Protein AF-A0A1G6BE06-F1 (afdb_monomer)

pLDDT: mean 77.62, std 17.9, range [25.38, 97.31]

Solvent-accessible surface area (backbone atoms only — not comparable to full-atom values): 8937 Å² total; per-residue (Å²): 131,77,73,65,48,80,47,80,45,80,59,65,102,85,45,83,45,80,43,80,50,71,64,66,85,52,56,43,76,56,69,100,53,99,65,86,56,68,44,57,32,60,67,48,33,44,29,62,79,68,76,47,58,79,91,45,34,75,74,60,34,56,52,55,54,49,50,50,37,66,73,56,34,76,46,39,73,61,41,51,52,50,52,51,52,50,53,53,47,29,62,76,52,30,29,54,83,84,38,33,73,60,40,38,37,25,32,81,44,66,89,63,86,42,24,32,66,44,84,88,53,92,84,53,54,47,30,80,81,37,70,85,44,56,61,48,31,58,45,50,56,61,72,28,49,58,86,83,67,133

Radius of gyration: 18.01 Å; Cα contacts (8 Å, |Δi|>4): 209; chains: 1; bounding box: 46×44×39 Å

Mean predicted aligned error: 9.85 Å

Sequence (150 aa):
MPLCGITEISSDAESVEIVHITKRADRVNAGKSTDSTKMLLAMEDFCQLSGRLTSDKYKSSYEQCGKVISRYSKNVGLDMAELYYRLLFCFVTGNSDMHLKNFSLIEDKPGSRKFGLSPAYDLLPVNVILPDDYKKALTELIEKRCEILC

Secondary structure (DSSP, 8-state):
---EEEEEEEETTTEEEEEEEE--TTEEE--S-SS--EEEPPEEEHHHHTT--GGGTTS--HHHHHHHHHHHBTTHHHHHHHHHHHHHHHHHHT-----GGG-EEEESSTT---EEEPPP-----HHHH-GGGHHHHHHHHHHT------

Foldseek 3Di:
DWDKDWDWDDDDDPDIDIDTDTDDQQWDFDPDDPDGDIFGKDKDFQCVLVVHDPVCQLVAAVVSVLVSLVVQAPCSVVQNVVSVVVLVVCLVLVVLPDTRRQWMWIDPGRPPSHTHTTPGDPRDSVCVVPVVCNVNSVVSPVVSDDPPDD

Structure (mmCIF, N/CA/C/O backbone):
data_AF-A0A1G6BE06-F1
#
_entry.id   AF-A0A1G6BE06-F1
#
loop_
_atom_site.group_PDB
_atom_site.id
_atom_site.type_symbol
_atom_site.label_atom_id
_atom_site.label_alt_id
_atom_site.label_comp_id
_atom_site.label_asym_id
_atom_site.label_entity_id
_atom_site.label_seq_id
_atom_site.pdbx_PDB_ins_code
_atom_site.Cartn_x
_atom_site.Cartn_y
_atom_site.Cartn_z
_atom_site.occupancy
_atom_site.B_iso_or_equiv
_atom_site.auth_seq_id
_atom_site.auth_comp_id
_atom_site.auth_asym_id
_atom_site.auth_atom_id
_atom_site.pdbx_PDB_model_num
ATOM 1 N N . MET A 1 1 ? -3.300 14.851 -4.441 1.00 34.38 1 MET A N 1
ATOM 2 C CA . MET A 1 1 ? -1.896 14.386 -4.478 1.00 34.38 1 MET A CA 1
ATOM 3 C C . MET A 1 1 ? -1.131 15.028 -3.329 1.00 34.38 1 MET A C 1
ATOM 5 O O . MET A 1 1 ? -1.323 16.224 -3.124 1.00 34.38 1 MET A O 1
ATOM 9 N N . PRO A 1 2 ? -0.332 14.287 -2.540 1.00 41.53 2 PRO A N 1
ATOM 10 C CA . PRO A 1 2 ? 0.599 14.908 -1.601 1.00 41.53 2 PRO A CA 1
ATOM 11 C C . PRO A 1 2 ? 1.614 15.745 -2.392 1.00 41.53 2 PRO A C 1
ATOM 13 O O . PRO A 1 2 ? 2.023 15.329 -3.472 1.00 41.53 2 PRO A O 1
ATOM 16 N N . LEU A 1 3 ? 2.012 16.912 -1.872 1.00 40.53 3 LEU A N 1
ATOM 17 C CA . LEU A 1 3 ? 3.152 17.645 -2.426 1.00 40.53 3 LEU A CA 1
ATOM 18 C C . LEU A 1 3 ? 4.403 16.774 -2.272 1.00 40.53 3 LEU A C 1
ATOM 20 O O . LEU A 1 3 ? 4.774 16.399 -1.157 1.00 40.53 3 LEU A O 1
ATOM 24 N N . CYS A 1 4 ? 5.008 16.448 -3.401 1.00 51.47 4 CYS A N 1
ATOM 25 C CA . CYS A 1 4 ? 6.271 15.750 -3.525 1.00 51.47 4 CYS A CA 1
ATOM 26 C C . CYS A 1 4 ? 7.200 16.703 -4.286 1.00 51.47 4 CYS A C 1
ATOM 28 O O . CYS A 1 4 ? 6.772 17.276 -5.290 1.00 51.47 4 CYS A O 1
ATOM 30 N N . GLY A 1 5 ? 8.399 16.960 -3.761 1.00 56.28 5 GLY A N 1
ATOM 31 C CA . GLY A 1 5 ? 9.292 17.997 -4.279 1.00 56.28 5 GLY A CA 1
ATOM 32 C C . GLY A 1 5 ? 10.743 17.536 -4.317 1.00 56.28 5 GLY A C 1
ATOM 33 O O . GLY A 1 5 ? 11.187 16.779 -3.452 1.00 56.28 5 GLY A O 1
ATOM 34 N N . ILE A 1 6 ? 11.461 17.995 -5.338 1.00 65.69 6 ILE A N 1
ATOM 35 C CA . ILE A 1 6 ? 12.919 17.912 -5.409 1.00 65.69 6 ILE A CA 1
ATOM 36 C C . ILE A 1 6 ? 13.451 19.222 -4.831 1.00 65.69 6 ILE A C 1
ATOM 38 O O . ILE A 1 6 ? 13.011 20.294 -5.248 1.00 65.69 6 ILE A O 1
ATOM 42 N N . THR A 1 7 ? 14.358 19.125 -3.865 1.00 65.88 7 THR A N 1
ATOM 43 C CA . THR A 1 7 ? 15.013 20.284 -3.254 1.00 65.88 7 THR A CA 1
ATOM 44 C C . THR A 1 7 ? 16.517 20.132 -3.421 1.00 65.88 7 THR A C 1
ATOM 46 O O . THR A 1 7 ? 17.064 19.057 -3.182 1.00 65.88 7 THR A O 1
ATOM 49 N N . GLU A 1 8 ? 17.181 21.209 -3.821 1.00 66.50 8 GLU A N 1
ATOM 50 C CA . GLU A 1 8 ? 18.639 21.291 -3.846 1.00 66.50 8 GLU A CA 1
ATOM 51 C C . GLU A 1 8 ? 19.134 21.704 -2.461 1.00 66.50 8 GLU A C 1
ATOM 53 O O . GLU A 1 8 ? 18.683 22.709 -1.903 1.00 66.50 8 GLU A O 1
ATOM 58 N N . ILE A 1 9 ? 20.040 20.916 -1.890 1.00 66.56 9 ILE A N 1
ATOM 59 C CA . ILE A 1 9 ? 20.754 21.281 -0.672 1.00 66.56 9 ILE A CA 1
ATOM 60 C C . ILE A 1 9 ? 22.172 21.649 -1.098 1.00 66.56 9 ILE A C 1
ATOM 62 O O . ILE A 1 9 ? 22.920 20.820 -1.612 1.00 66.56 9 ILE A O 1
ATOM 66 N N . SER A 1 10 ? 22.539 22.915 -0.907 1.00 59.69 10 SER A N 1
ATOM 67 C CA . SER A 1 10 ? 23.921 23.356 -1.070 1.00 59.69 10 SER A CA 1
ATOM 68 C C . SER A 1 10 ? 24.706 22.989 0.190 1.00 59.69 10 SER A C 1
ATOM 70 O O . SER A 1 10 ? 24.530 23.631 1.230 1.00 59.69 10 SER A O 1
ATOM 72 N N . SER A 1 11 ? 25.553 21.967 0.109 1.00 58.84 11 SER A N 1
ATOM 73 C CA . SER A 1 11 ? 26.559 21.667 1.128 1.00 58.84 11 SER A CA 1
ATOM 74 C C . SER A 1 11 ? 27.925 22.094 0.602 1.00 58.84 11 SER A C 1
ATOM 76 O O . SER A 1 11 ? 28.493 21.421 -0.256 1.00 58.84 11 SER A O 1
ATOM 78 N N . ASP A 1 12 ? 28.409 23.226 1.120 1.00 59.88 12 ASP A N 1
ATOM 79 C CA . ASP A 1 12 ? 29.675 23.882 0.776 1.00 59.88 12 ASP A CA 1
ATOM 80 C C . ASP A 1 12 ? 29.882 24.173 -0.729 1.00 59.88 12 ASP A C 1
ATOM 82 O O . ASP A 1 12 ? 29.183 23.679 -1.609 1.00 59.88 12 ASP A O 1
ATOM 86 N N . ALA A 1 13 ? 30.799 25.089 -1.046 1.00 63.12 13 ALA A N 1
ATOM 87 C CA . ALA A 1 13 ? 30.876 25.773 -2.345 1.00 63.12 13 ALA A CA 1
ATOM 88 C C . ALA A 1 13 ? 31.224 24.890 -3.573 1.00 63.12 13 ALA A C 1
ATOM 90 O O . ALA A 1 13 ? 31.395 25.429 -4.664 1.00 63.12 13 ALA A O 1
ATOM 91 N N . GLU A 1 14 ? 31.312 23.563 -3.428 1.00 64.19 14 GLU A N 1
ATOM 92 C CA . GLU A 1 14 ? 31.774 22.641 -4.479 1.00 64.19 14 GLU A CA 1
ATOM 93 C C . GLU A 1 14 ? 30.861 21.432 -4.763 1.00 64.19 14 GLU A C 1
ATOM 95 O O . GLU A 1 14 ? 31.089 20.744 -5.758 1.00 64.19 14 GLU A O 1
ATOM 100 N N . SER A 1 15 ? 29.791 21.181 -3.992 1.00 64.75 15 SER A N 1
ATOM 101 C CA . SER A 1 15 ? 28.869 20.062 -4.271 1.00 64.75 15 SER A CA 1
ATOM 102 C C . SER A 1 15 ? 27.396 20.430 -4.087 1.00 64.75 15 SER A C 1
ATOM 104 O O . SER A 1 15 ? 26.974 20.855 -3.014 1.00 64.75 15 SER A O 1
ATOM 106 N N . VAL A 1 16 ? 26.601 20.237 -5.144 1.00 75.62 16 VAL A N 1
ATOM 107 C CA . VAL A 1 16 ? 25.135 20.323 -5.090 1.00 75.62 16 VAL A CA 1
ATOM 108 C C . VAL A 1 16 ? 24.588 18.920 -4.858 1.00 75.62 16 VAL A C 1
ATOM 110 O O . VAL A 1 16 ? 24.746 18.047 -5.713 1.00 75.62 16 VAL A O 1
ATOM 113 N N . GLU A 1 17 ? 23.925 18.704 -3.722 1.00 81.06 17 GLU A N 1
ATOM 114 C CA . GLU A 1 17 ? 23.202 17.463 -3.451 1.00 81.06 17 GLU A CA 1
ATOM 115 C C . GLU A 1 17 ? 21.715 17.639 -3.768 1.00 81.06 17 GLU A C 1
ATOM 117 O O . GLU A 1 17 ? 21.032 18.529 -3.251 1.00 81.06 17 GLU A O 1
ATOM 122 N N . ILE A 1 18 ? 21.197 16.770 -4.636 1.00 81.31 18 ILE A N 1
ATOM 123 C CA . ILE A 1 18 ? 19.778 16.741 -4.988 1.00 81.31 18 ILE A CA 1
ATOM 124 C C . ILE A 1 18 ? 19.086 15.730 -4.084 1.00 81.31 18 ILE A C 1
ATOM 126 O O . ILE A 1 18 ? 19.412 14.542 -4.106 1.00 81.31 18 ILE A O 1
ATOM 130 N N . VAL A 1 19 ? 18.085 16.186 -3.333 1.00 83.44 19 VAL A N 1
ATOM 131 C CA . VAL A 1 19 ? 17.282 15.314 -2.474 1.00 83.44 19 VAL A CA 1
ATOM 132 C C . VAL A 1 19 ? 15.819 15.313 -2.880 1.00 83.44 19 VAL A C 1
ATOM 134 O O . VAL A 1 19 ? 15.252 16.304 -3.346 1.00 83.44 19 VAL A O 1
ATOM 137 N N . HIS A 1 20 ? 15.185 14.169 -2.653 1.00 82.75 20 HIS A N 1
ATOM 138 C CA . HIS A 1 20 ? 13.767 13.978 -2.887 1.00 82.75 20 HIS A CA 1
ATOM 139 C C . HIS A 1 20 ? 13.018 13.898 -1.555 1.00 82.75 20 HIS A C 1
ATOM 141 O O . HIS A 1 20 ? 13.268 13.004 -0.746 1.00 82.75 20 HIS A O 1
ATOM 147 N N . ILE A 1 21 ? 12.085 14.824 -1.321 1.00 86.12 21 ILE A N 1
ATOM 148 C CA . ILE A 1 21 ? 11.331 14.903 -0.066 1.00 86.12 21 ILE A CA 1
ATOM 149 C C . ILE A 1 21 ? 9.856 14.613 -0.340 1.00 86.12 21 ILE A C 1
ATOM 151 O O . ILE A 1 21 ? 9.183 15.310 -1.103 1.00 86.12 21 ILE A O 1
ATOM 155 N N . THR A 1 22 ? 9.330 13.596 0.346 1.00 84.50 22 THR A N 1
ATOM 156 C CA . THR A 1 22 ? 7.920 13.201 0.255 1.00 84.50 22 THR A CA 1
ATOM 157 C C . THR A 1 22 ? 7.172 13.495 1.550 1.00 84.50 22 THR A C 1
ATOM 159 O O . THR A 1 22 ? 7.592 13.120 2.649 1.00 84.50 22 THR A O 1
ATOM 162 N N . LYS A 1 23 ? 6.003 14.135 1.427 1.00 87.94 23 LYS A N 1
ATOM 163 C CA . LYS A 1 23 ? 5.091 14.345 2.554 1.00 87.94 23 LYS A CA 1
ATOM 164 C C . LYS A 1 23 ? 4.537 13.009 3.067 1.00 87.94 23 LYS A C 1
ATOM 166 O O . LYS A 1 23 ? 3.888 12.270 2.334 1.00 87.94 23 LYS A O 1
ATOM 171 N N . ARG A 1 24 ? 4.715 12.753 4.364 1.00 89.75 24 ARG A N 1
ATOM 172 C CA . ARG A 1 24 ? 4.165 11.587 5.077 1.00 89.75 24 ARG A CA 1
ATOM 173 C C . ARG A 1 24 ? 2.630 11.592 5.093 1.00 89.75 24 ARG A C 1
ATOM 175 O O . ARG A 1 24 ? 2.030 12.574 5.529 1.00 89.75 24 ARG A O 1
ATOM 182 N N . ALA A 1 25 ? 2.012 10.490 4.659 1.00 90.31 25 ALA A N 1
ATOM 183 C CA . ALA A 1 25 ? 0.553 10.329 4.612 1.00 90.31 25 ALA A CA 1
ATOM 184 C C . ALA A 1 25 ? -0.081 10.069 5.994 1.00 90.31 25 ALA A C 1
ATOM 186 O O . ALA A 1 25 ? -1.209 10.474 6.247 1.00 90.31 25 ALA A O 1
ATOM 187 N N . ASP A 1 26 ? 0.668 9.461 6.912 1.00 91.81 26 ASP A N 1
ATOM 188 C CA . ASP A 1 26 ? 0.260 9.074 8.269 1.00 91.81 26 ASP A CA 1
ATOM 189 C C . ASP A 1 26 ? 0.398 10.201 9.309 1.00 91.81 26 ASP A C 1
ATOM 191 O O . ASP A 1 26 ? 0.484 9.973 10.520 1.00 91.81 26 ASP A O 1
ATOM 195 N N . ARG A 1 27 ? 0.475 11.446 8.833 1.00 90.62 27 ARG A N 1
ATOM 196 C CA . ARG A 1 27 ? 0.681 12.647 9.640 1.00 90.62 27 ARG A CA 1
ATOM 197 C C . ARG A 1 27 ? -0.294 13.730 9.190 1.00 90.62 27 ARG A C 1
ATOM 199 O O . ARG A 1 27 ? -0.081 14.358 8.152 1.00 90.62 27 ARG A O 1
ATOM 206 N N . VAL A 1 28 ? -1.334 13.976 9.984 1.00 85.44 28 VAL A N 1
ATOM 207 C CA . VAL A 1 28 ? -2.355 14.988 9.679 1.00 85.44 28 VAL A CA 1
ATOM 208 C C . VAL A 1 28 ? -2.311 16.123 10.697 1.00 85.44 28 VAL A C 1
ATOM 210 O O . VAL A 1 28 ? -2.067 15.915 11.884 1.00 85.44 28 VAL A O 1
ATOM 213 N N . ASN A 1 29 ? -2.495 17.354 10.224 1.00 79.25 29 ASN A N 1
ATOM 214 C CA . ASN A 1 29 ? -2.553 18.510 11.109 1.00 79.25 29 ASN A CA 1
ATOM 215 C C . ASN A 1 29 ? -3.931 18.524 11.777 1.00 79.25 29 ASN A C 1
ATOM 217 O O . ASN A 1 29 ? -4.943 18.522 11.072 1.00 79.25 29 ASN A O 1
ATOM 221 N N . ALA A 1 30 ? -3.979 18.576 13.111 1.00 63.41 30 ALA A N 1
ATOM 222 C CA . ALA A 1 30 ? -5.164 19.111 13.769 1.00 63.41 30 ALA A CA 1
ATOM 223 C C . ALA A 1 30 ? -5.358 20.547 13.245 1.00 63.41 30 ALA A C 1
ATOM 225 O O . ALA A 1 30 ? -4.372 21.240 12.994 1.00 63.41 30 ALA A O 1
ATOM 226 N N . GLY A 1 31 ? -6.593 20.970 12.965 1.00 59.12 31 GLY A N 1
ATOM 227 C CA . GLY A 1 31 ? -6.884 22.292 12.385 1.00 59.12 31 GLY A CA 1
ATOM 228 C C . GLY A 1 31 ? -6.314 23.474 13.190 1.00 59.12 31 GLY A C 1
ATOM 229 O O . GLY A 1 31 ? -5.706 23.261 14.227 1.00 59.12 31 GLY A O 1
ATOM 230 N N . LYS A 1 32 ? -6.544 24.707 12.694 1.00 49.00 32 LYS A N 1
ATOM 231 C CA . LYS A 1 32 ? -6.013 26.047 13.083 1.00 49.00 32 LYS A CA 1
ATOM 232 C C . LYS A 1 32 ? -6.014 26.433 14.588 1.00 49.00 32 LYS A C 1
ATOM 234 O O . LYS A 1 32 ? -6.412 27.537 14.946 1.00 49.00 32 LYS A O 1
ATOM 239 N N . SER A 1 33 ? -5.581 25.553 15.470 1.00 46.22 33 SER A N 1
ATOM 240 C CA . SER A 1 33 ? -5.242 25.824 16.854 1.00 46.22 33 SER A CA 1
ATOM 241 C C . SER A 1 33 ? -3.753 26.135 16.899 1.00 46.22 33 SER A C 1
ATOM 243 O O . SER A 1 33 ? -2.945 25.467 16.259 1.00 46.22 33 SER A O 1
ATOM 245 N N . THR A 1 34 ? -3.395 27.156 17.663 1.00 51.00 34 THR A N 1
ATOM 246 C CA . THR A 1 34 ? -2.023 27.558 17.996 1.00 51.00 34 THR A CA 1
ATOM 247 C C . THR A 1 34 ? -1.231 26.474 18.737 1.00 51.00 34 THR A C 1
ATOM 249 O O . THR A 1 34 ? -0.049 26.660 19.006 1.00 51.00 34 THR A O 1
ATOM 252 N N . ASP A 1 35 ? -1.865 25.340 19.038 1.00 52.00 35 ASP A N 1
ATOM 253 C CA . ASP A 1 35 ? -1.253 24.151 19.602 1.00 52.00 35 ASP A CA 1
ATOM 254 C C . ASP A 1 35 ? -1.059 23.097 18.498 1.00 52.00 35 ASP A C 1
ATOM 256 O O . ASP A 1 35 ? -2.014 22.509 17.983 1.00 52.00 35 ASP A O 1
ATOM 260 N N . SER A 1 36 ? 0.192 22.905 18.080 1.00 57.00 36 SER A N 1
ATOM 261 C CA . SER A 1 36 ? 0.598 22.081 16.930 1.00 57.00 36 SER A CA 1
ATOM 262 C C . SER A 1 36 ? 0.498 20.577 17.219 1.00 57.00 36 SER A C 1
ATOM 264 O O . SER A 1 36 ? 1.450 19.825 17.009 1.00 57.00 36 SER A O 1
ATOM 266 N N . THR A 1 37 ? -0.649 20.104 17.708 1.00 61.16 37 THR A N 1
ATOM 267 C CA . THR A 1 37 ? -0.855 18.676 17.954 1.00 61.16 37 THR A CA 1
ATOM 268 C C . THR A 1 37 ? -1.025 17.959 16.616 1.00 61.16 37 THR A C 1
ATOM 270 O O . THR A 1 37 ? -2.064 18.025 15.955 1.00 61.16 37 THR A O 1
ATOM 273 N N . LYS A 1 38 ? 0.035 17.276 16.182 1.00 73.00 38 LYS A N 1
ATOM 274 C CA . LYS A 1 38 ? 0.028 16.449 14.975 1.00 73.00 38 LYS A CA 1
ATOM 275 C C . LYS A 1 38 ? -0.733 15.160 15.267 1.00 73.00 38 LYS A C 1
ATOM 277 O O . LYS A 1 3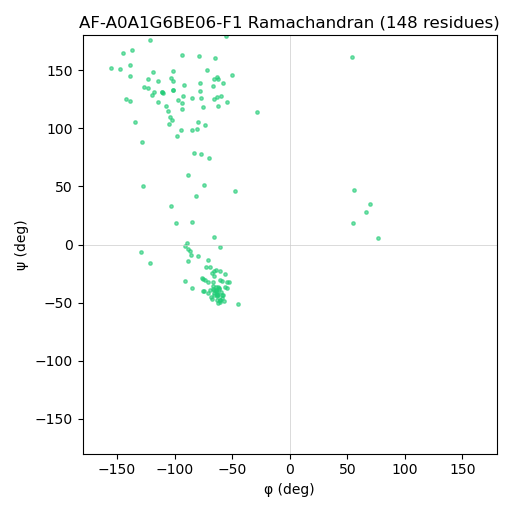8 ? -0.331 14.377 16.122 1.00 73.00 38 LYS A O 1
ATOM 282 N N . MET A 1 39 ? -1.822 14.928 14.549 1.00 83.44 39 MET A N 1
ATOM 283 C CA . MET A 1 39 ? -2.572 13.683 14.645 1.00 83.44 39 MET A CA 1
ATOM 284 C C . MET A 1 39 ? -1.848 12.591 13.850 1.00 83.44 39 MET A C 1
ATOM 286 O O . MET A 1 39 ? -1.426 12.797 12.705 1.00 83.44 39 MET A O 1
ATOM 290 N N . LEU A 1 40 ? -1.692 11.428 14.477 1.00 91.50 40 LEU A N 1
ATOM 291 C CA . LEU A 1 40 ? -1.051 10.254 13.893 1.00 91.50 40 LEU A CA 1
ATOM 292 C C . LEU A 1 40 ? -2.132 9.277 13.430 1.00 91.50 40 LEU A C 1
ATOM 294 O O . LEU A 1 40 ? -3.070 8.997 14.175 1.00 91.50 40 LEU A O 1
ATOM 298 N N . LEU A 1 41 ? -1.993 8.771 12.209 1.00 94.38 41 LEU A N 1
ATOM 299 C CA . LEU A 1 41 ? -2.820 7.679 11.698 1.00 94.38 41 LEU A CA 1
ATOM 300 C C . LEU A 1 41 ? -2.002 6.394 11.786 1.00 94.38 41 LEU A C 1
ATOM 302 O O . LEU A 1 41 ? -0.840 6.396 11.376 1.00 94.38 41 LEU A O 1
ATOM 306 N N . ALA A 1 42 ? -2.579 5.308 12.306 1.00 95.75 42 ALA A N 1
ATOM 307 C CA . ALA A 1 42 ? -1.893 4.023 12.234 1.00 95.75 42 ALA A CA 1
ATOM 308 C C . ALA A 1 42 ? -1.805 3.579 10.767 1.00 95.75 42 ALA A C 1
ATOM 310 O O . ALA A 1 42 ? -2.769 3.708 10.008 1.00 95.75 42 ALA A O 1
ATOM 311 N N . MET A 1 43 ? -0.638 3.086 10.367 1.00 96.25 43 MET A N 1
ATOM 312 C CA . MET A 1 43 ? -0.352 2.637 9.011 1.00 96.25 43 MET A CA 1
ATOM 313 C C . MET A 1 43 ? 0.531 1.399 9.100 1.00 96.25 43 MET A C 1
ATOM 315 O O . MET A 1 43 ? 1.578 1.449 9.736 1.00 96.25 43 MET A O 1
ATOM 319 N N . GLU A 1 44 ? 0.105 0.311 8.469 1.00 95.69 44 GLU A N 1
ATOM 320 C CA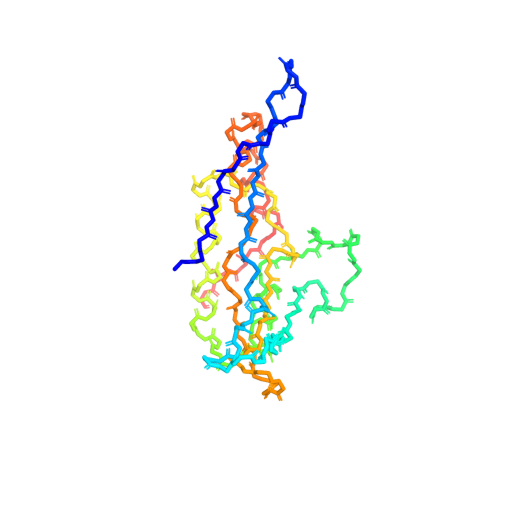 . GLU A 1 44 ? 0.799 -0.979 8.501 1.00 95.69 44 GLU A CA 1
ATOM 321 C C . GLU A 1 44 ? 1.046 -1.453 7.071 1.00 95.69 44 GLU A C 1
ATOM 323 O O . GLU A 1 44 ? 0.157 -1.360 6.218 1.00 95.69 44 GLU A O 1
ATOM 328 N N . ASP A 1 45 ? 2.252 -1.944 6.789 1.00 94.94 45 ASP A N 1
ATOM 329 C CA . ASP A 1 45 ? 2.589 -2.515 5.486 1.00 94.94 45 ASP A CA 1
ATOM 330 C C . ASP A 1 45 ? 2.064 -3.950 5.313 1.00 94.94 45 ASP A C 1
ATOM 332 O O . ASP A 1 45 ? 1.695 -4.638 6.271 1.00 94.94 45 ASP A O 1
ATOM 336 N N . PHE A 1 46 ? 1.988 -4.427 4.069 1.00 94.38 46 PHE A N 1
ATOM 337 C CA . PHE A 1 46 ? 1.414 -5.747 3.800 1.00 94.38 46 PHE A CA 1
ATOM 338 C C . PHE A 1 46 ? 2.303 -6.881 4.318 1.00 94.38 46 PHE A C 1
ATOM 340 O O . PHE A 1 46 ? 1.804 -7.985 4.534 1.00 94.38 46 PHE A O 1
ATOM 347 N N . CYS A 1 47 ? 3.592 -6.634 4.565 1.00 91.81 47 CYS A N 1
ATOM 348 C CA . CYS A 1 47 ? 4.479 -7.612 5.188 1.00 91.81 47 CYS A CA 1
ATOM 349 C C . CYS A 1 47 ? 4.058 -7.851 6.643 1.00 91.81 47 CYS A C 1
ATOM 351 O O . CYS A 1 47 ? 3.868 -9.001 7.046 1.00 91.81 47 CYS A O 1
ATOM 353 N N . GLN A 1 48 ? 3.811 -6.771 7.389 1.00 92.69 48 GLN A N 1
ATOM 354 C CA . GLN A 1 48 ? 3.302 -6.816 8.761 1.00 92.69 48 GLN A CA 1
ATOM 355 C C . GLN A 1 48 ? 1.906 -7.448 8.817 1.00 92.69 48 GLN A C 1
ATOM 357 O O . GLN A 1 48 ? 1.677 -8.377 9.592 1.00 92.69 48 GLN A O 1
ATOM 362 N N . LEU A 1 49 ? 0.988 -7.015 7.945 1.00 92.69 49 LEU A N 1
ATOM 363 C CA . LEU A 1 49 ? -0.390 -7.531 7.903 1.00 92.69 49 LEU A CA 1
ATOM 364 C C . LEU A 1 49 ? -0.478 -9.011 7.495 1.00 92.69 49 LEU A C 1
ATOM 366 O O . LEU A 1 49 ? -1.450 -9.691 7.836 1.00 92.69 49 LEU A O 1
ATOM 370 N N . SER A 1 50 ? 0.539 -9.515 6.793 1.00 88.69 50 SER A N 1
ATOM 371 C CA . SER A 1 50 ? 0.674 -10.927 6.416 1.00 88.69 50 SER A CA 1
ATOM 372 C C . SER A 1 50 ? 1.444 -11.765 7.443 1.00 88.69 50 SER A C 1
ATOM 374 O O . SER A 1 50 ? 1.621 -12.962 7.221 1.00 88.69 50 SER A O 1
ATOM 376 N N . GLY A 1 51 ? 1.933 -11.168 8.538 1.00 86.88 51 GLY A N 1
ATOM 377 C CA . GLY A 1 51 ? 2.725 -11.863 9.557 1.00 86.88 51 GLY A CA 1
ATOM 378 C C . GLY A 1 51 ? 4.094 -12.343 9.063 1.00 86.88 51 GLY A C 1
ATOM 379 O O . GLY A 1 51 ? 4.602 -13.349 9.553 1.00 86.88 51 GLY A O 1
ATOM 380 N N . ARG A 1 52 ? 4.677 -11.667 8.067 1.00 82.88 52 ARG A N 1
ATOM 381 C CA . ARG A 1 52 ? 5.962 -12.037 7.455 1.00 82.88 52 ARG A CA 1
ATOM 382 C C . ARG A 1 52 ? 7.100 -11.167 7.981 1.00 82.88 52 ARG A C 1
ATOM 384 O O . ARG A 1 52 ? 6.911 -9.990 8.285 1.00 82.88 52 ARG A O 1
ATOM 391 N N . LEU A 1 53 ? 8.301 -11.741 8.030 1.00 81.25 53 LEU A N 1
ATOM 392 C CA . LEU A 1 53 ? 9.524 -10.998 8.333 1.00 81.25 53 LEU A CA 1
ATOM 393 C C . LEU A 1 53 ? 9.912 -10.093 7.159 1.00 81.25 53 LEU A C 1
ATOM 395 O O . LEU A 1 53 ? 9.702 -10.442 6.001 1.00 81.25 53 LEU A O 1
ATOM 399 N N . THR A 1 54 ? 10.566 -8.964 7.446 1.00 75.50 54 THR A N 1
ATOM 400 C CA . THR A 1 54 ? 11.064 -8.016 6.428 1.00 75.50 54 THR A CA 1
ATOM 401 C C . THR A 1 54 ? 11.962 -8.682 5.376 1.00 75.50 54 THR A C 1
ATOM 403 O O . THR A 1 54 ? 11.945 -8.281 4.214 1.00 75.50 54 THR A O 1
ATOM 406 N N . SER A 1 55 ? 12.716 -9.721 5.755 1.00 77.19 55 SER A N 1
ATOM 407 C CA . SER A 1 55 ? 13.544 -10.523 4.839 1.00 77.19 55 SER A CA 1
ATOM 408 C C . SER A 1 55 ? 12.736 -11.220 3.741 1.00 77.19 55 SER A C 1
ATOM 410 O O . SER A 1 55 ? 13.273 -11.537 2.684 1.00 77.19 55 SER A O 1
ATOM 412 N N . ASP A 1 56 ? 11.440 -11.428 3.967 1.00 79.06 56 ASP A N 1
ATOM 413 C CA . ASP A 1 56 ? 10.524 -12.086 3.042 1.00 79.06 56 ASP A CA 1
ATOM 414 C C . ASP A 1 56 ? 9.690 -11.082 2.233 1.00 79.06 56 ASP A C 1
ATOM 416 O O . ASP A 1 56 ? 8.683 -11.466 1.638 1.00 79.06 56 ASP A O 1
ATOM 420 N N . LYS A 1 57 ? 10.106 -9.805 2.157 1.00 75.44 57 LYS A N 1
ATOM 421 C CA . LYS A 1 57 ? 9.366 -8.749 1.439 1.00 75.44 57 LYS A CA 1
ATOM 422 C C . LYS A 1 57 ? 9.030 -9.106 -0.017 1.00 75.44 57 LYS A C 1
ATOM 424 O O . LYS A 1 57 ? 7.967 -8.717 -0.496 1.00 75.44 57 LYS A O 1
ATOM 429 N N . TYR A 1 58 ? 9.892 -9.878 -0.690 1.00 74.00 58 TYR A N 1
ATOM 430 C CA . TYR A 1 58 ? 9.686 -10.362 -2.065 1.00 74.00 58 TYR A CA 1
ATOM 431 C C . TYR A 1 58 ? 8.927 -11.695 -2.154 1.00 74.00 58 TYR A C 1
ATOM 433 O O . TYR A 1 58 ? 8.468 -12.066 -3.229 1.00 74.00 58 TYR A O 1
ATOM 441 N N . LYS A 1 59 ? 8.774 -12.433 -1.048 1.00 76.25 59 LYS A N 1
ATOM 442 C CA . LYS A 1 59 ? 8.199 -13.787 -1.047 1.00 76.25 59 LYS A CA 1
ATOM 443 C C . LYS A 1 59 ? 6.680 -13.754 -0.895 1.00 76.25 59 LYS A C 1
ATOM 445 O O . LYS A 1 59 ? 6.128 -14.291 0.067 1.00 76.25 59 LYS A O 1
ATOM 450 N N . SER A 1 60 ? 6.000 -13.108 -1.834 1.00 75.75 60 SER A N 1
ATOM 451 C CA . SER A 1 60 ? 4.539 -13.047 -1.867 1.00 75.75 60 SER A CA 1
ATOM 452 C C . SER A 1 60 ? 4.015 -12.798 -3.274 1.00 75.75 60 SE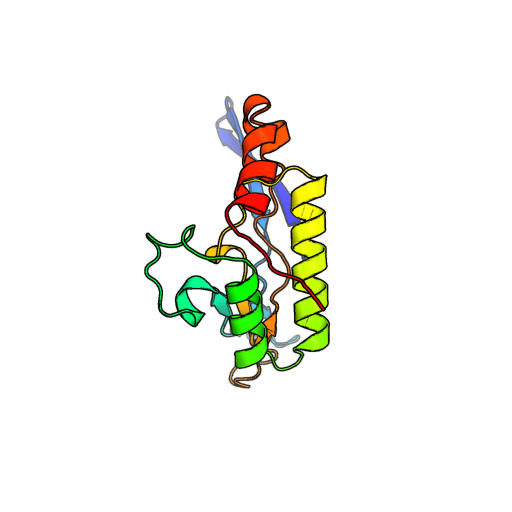R A C 1
ATOM 454 O O . SER A 1 60 ? 4.683 -12.158 -4.079 1.00 75.75 60 SER A O 1
ATOM 456 N N . SER A 1 61 ? 2.799 -13.269 -3.547 1.00 84.75 61 SER A N 1
ATOM 457 C CA . SER A 1 61 ? 2.069 -12.958 -4.776 1.00 84.75 61 SER A CA 1
ATOM 458 C C . SER A 1 61 ? 1.138 -11.761 -4.585 1.00 84.75 61 SER A C 1
ATOM 460 O O . SER A 1 61 ? 0.778 -11.403 -3.457 1.00 84.75 61 SER A O 1
ATOM 462 N N . TYR A 1 62 ? 0.695 -11.168 -5.692 1.00 87.38 62 TYR A N 1
ATOM 463 C CA . TYR A 1 62 ? -0.325 -10.118 -5.666 1.00 87.38 62 TYR A CA 1
ATOM 464 C C . TYR A 1 62 ? -1.701 -10.635 -5.225 1.00 87.38 62 TYR A C 1
ATO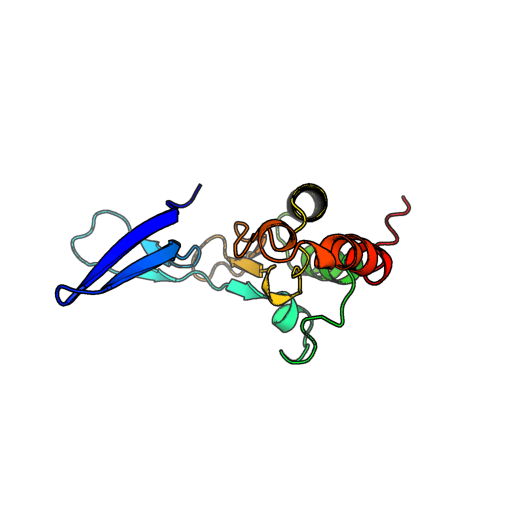M 466 O O . TYR A 1 62 ? -2.478 -9.890 -4.633 1.00 87.38 62 TYR A O 1
ATOM 474 N N . GLU A 1 63 ? -1.975 -11.928 -5.398 1.00 87.56 63 GLU A N 1
ATOM 475 C CA . GLU A 1 63 ? -3.155 -12.579 -4.819 1.00 87.56 63 GLU A CA 1
ATOM 476 C C . GLU A 1 63 ? -3.150 -12.476 -3.282 1.00 87.56 63 GLU A C 1
ATOM 478 O O . GLU A 1 63 ? -4.172 -12.180 -2.665 1.00 87.56 63 GLU A O 1
ATOM 483 N N . GLN A 1 64 ? -1.986 -12.647 -2.643 1.00 88.88 64 GLN A N 1
ATOM 484 C CA . GLN A 1 64 ? -1.856 -12.460 -1.194 1.00 88.88 64 GLN A CA 1
ATOM 485 C C . GLN A 1 64 ? -2.055 -10.993 -0.794 1.00 88.88 64 GLN A C 1
ATOM 487 O O . GLN A 1 64 ? -2.702 -10.729 0.218 1.00 88.88 64 GLN A O 1
ATOM 492 N N . CYS A 1 65 ? -1.599 -10.037 -1.612 1.00 91.88 65 CYS A N 1
ATOM 493 C CA . CYS A 1 65 ? -1.941 -8.623 -1.429 1.00 91.88 65 CYS A CA 1
ATOM 494 C C . CYS A 1 65 ? -3.466 -8.410 -1.473 1.00 91.88 65 CYS A C 1
ATOM 496 O O . CYS A 1 65 ? -4.022 -7.730 -0.611 1.00 91.88 65 CYS A O 1
ATOM 498 N N . GLY A 1 66 ? -4.159 -9.054 -2.416 1.00 93.75 66 GLY A N 1
ATOM 499 C CA . GLY A 1 66 ? -5.621 -9.039 -2.493 1.00 93.75 66 GLY A CA 1
ATOM 500 C C . GLY A 1 66 ? -6.303 -9.668 -1.272 1.00 93.75 66 GLY A C 1
ATOM 501 O O . GLY A 1 66 ? -7.309 -9.145 -0.788 1.00 93.75 66 GLY A O 1
ATOM 502 N N . LYS A 1 67 ? -5.734 -10.739 -0.699 1.00 94.56 67 LYS A N 1
ATOM 503 C CA . LYS A 1 67 ? -6.217 -11.352 0.555 1.00 94.56 67 LYS A CA 1
ATOM 504 C C . LYS A 1 67 ? -6.056 -10.419 1.754 1.00 94.56 67 LYS A C 1
ATOM 506 O O . LYS A 1 67 ? -6.962 -10.349 2.583 1.00 94.56 67 LYS A O 1
ATOM 511 N N . VAL A 1 68 ? -4.950 -9.676 1.837 1.00 95.62 68 VAL A N 1
ATOM 512 C CA . VAL A 1 68 ? -4.749 -8.641 2.869 1.00 95.62 68 VAL A CA 1
ATOM 513 C C . VAL A 1 68 ? -5.830 -7.563 2.760 1.00 95.62 68 VAL A C 1
ATOM 515 O O . VAL A 1 68 ? -6.472 -7.249 3.763 1.00 95.62 68 VAL A O 1
ATOM 518 N N . ILE A 1 69 ? -6.093 -7.052 1.552 1.00 96.69 69 ILE A N 1
ATOM 519 C CA . ILE A 1 69 ? -7.155 -6.059 1.317 1.00 96.69 69 ILE A CA 1
ATOM 520 C C . ILE A 1 69 ? -8.521 -6.629 1.699 1.00 96.69 69 ILE A C 1
ATOM 522 O O . ILE A 1 69 ? -9.243 -6.009 2.474 1.00 96.69 69 ILE A O 1
ATOM 526 N N . SER A 1 70 ? -8.846 -7.833 1.227 1.00 96.75 70 SER A N 1
ATOM 527 C CA . SER A 1 70 ? -10.126 -8.496 1.507 1.00 96.75 70 SER A CA 1
ATOM 528 C C . SER A 1 70 ? -10.363 -8.713 3.002 1.00 96.75 70 SER A C 1
ATOM 530 O O . SER A 1 70 ? -11.505 -8.697 3.454 1.00 96.75 70 SER A O 1
ATOM 532 N N . ARG A 1 71 ? -9.291 -8.913 3.779 1.00 96.56 71 ARG A N 1
ATOM 533 C CA . ARG A 1 71 ? -9.369 -9.176 5.218 1.00 96.56 71 ARG A CA 1
ATOM 534 C C . ARG A 1 71 ? -9.462 -7.913 6.073 1.00 96.56 71 ARG A C 1
ATOM 536 O O . ARG A 1 71 ? -10.130 -7.947 7.102 1.00 96.56 71 ARG A O 1
ATOM 543 N N . TYR A 1 72 ? -8.758 -6.844 5.704 1.00 97.00 72 TYR A N 1
ATOM 544 C CA . TYR A 1 72 ? -8.536 -5.703 6.602 1.00 97.00 72 TYR A CA 1
ATOM 545 C C . TYR A 1 72 ? -9.047 -4.358 6.074 1.00 97.00 72 TYR A C 1
ATOM 547 O O . TYR A 1 72 ? -9.172 -3.418 6.860 1.00 97.00 72 TYR A O 1
ATOM 555 N N . SER A 1 73 ? -9.347 -4.234 4.779 1.00 97.31 73 SER A N 1
ATOM 556 C CA . SER A 1 73 ? -9.858 -2.980 4.223 1.00 97.31 73 SER A CA 1
ATOM 557 C C . SER A 1 73 ? -11.342 -2.774 4.535 1.00 97.31 73 SER A C 1
ATOM 559 O O . SER A 1 73 ? -12.169 -3.673 4.395 1.00 97.31 73 SER A O 1
ATOM 561 N N . LYS A 1 74 ? -11.700 -1.534 4.873 1.00 96.88 74 LYS A N 1
ATOM 562 C CA . LYS A 1 74 ? -13.082 -1.054 4.977 1.00 96.88 74 LYS A CA 1
ATOM 563 C C . LYS A 1 74 ? -13.762 -0.871 3.611 1.00 96.88 74 LYS A C 1
ATOM 565 O O . LYS A 1 74 ? -14.984 -0.798 3.561 1.00 96.88 74 LYS A O 1
ATOM 570 N N . ASN A 1 75 ? -12.986 -0.762 2.529 1.00 95.25 75 ASN A N 1
ATOM 571 C CA . ASN A 1 75 ? -13.429 -0.431 1.171 1.00 95.25 75 ASN A CA 1
ATOM 572 C C . ASN A 1 75 ? -12.917 -1.467 0.151 1.00 95.25 75 ASN A C 1
ATOM 574 O O . ASN A 1 75 ? -12.338 -1.095 -0.870 1.00 95.25 75 ASN A O 1
ATOM 578 N N . VAL A 1 76 ? -13.124 -2.761 0.418 1.00 96.38 76 VAL A N 1
ATOM 579 C CA . VAL A 1 76 ? -12.512 -3.876 -0.337 1.00 96.38 76 VAL A CA 1
ATOM 580 C C . VAL A 1 76 ? -12.572 -3.688 -1.857 1.00 96.38 76 VAL A C 1
ATOM 582 O O . VAL A 1 76 ? -11.540 -3.763 -2.512 1.00 96.38 76 VAL A O 1
ATOM 585 N N . GLY A 1 77 ? -13.742 -3.390 -2.431 1.00 96.12 77 GLY A N 1
ATOM 586 C CA . GLY A 1 77 ? -13.883 -3.256 -3.888 1.00 96.12 77 GLY A CA 1
ATOM 587 C C . GLY A 1 77 ? -13.061 -2.111 -4.496 1.00 96.12 77 GLY A C 1
ATOM 588 O O . GLY A 1 77 ? -12.421 -2.296 -5.529 1.00 96.12 77 GLY A O 1
ATOM 589 N N . LEU A 1 78 ? -13.040 -0.946 -3.840 1.00 96.56 78 LEU A N 1
ATOM 590 C CA . LEU A 1 78 ? -12.276 0.213 -4.316 1.00 96.56 78 LEU A CA 1
ATOM 591 C C . LEU A 1 78 ? -10.772 -0.013 -4.157 1.00 96.56 78 LEU A C 1
ATOM 593 O O . LEU A 1 78 ? -10.006 0.279 -5.070 1.00 96.56 78 LEU A O 1
ATOM 597 N N . ASP A 1 79 ? -10.358 -0.586 -3.030 1.00 97.00 79 ASP A N 1
ATOM 598 C CA . ASP A 1 79 ? -8.949 -0.836 -2.744 1.00 97.00 79 ASP A CA 1
ATOM 599 C C . ASP A 1 79 ? -8.374 -1.958 -3.625 1.00 97.00 79 ASP A C 1
ATOM 601 O O . ASP A 1 79 ? -7.212 -1.891 -4.020 1.00 97.00 79 ASP A O 1
ATOM 605 N N . MET A 1 80 ? -9.180 -2.962 -3.995 1.00 96.19 80 MET A N 1
ATOM 606 C CA . MET A 1 80 ? -8.791 -3.990 -4.971 1.00 96.19 80 MET A CA 1
ATOM 607 C C . MET A 1 80 ? -8.595 -3.395 -6.371 1.00 96.19 80 MET A C 1
ATOM 609 O O . MET A 1 80 ? -7.610 -3.712 -7.039 1.00 96.19 80 MET A O 1
ATOM 613 N N . ALA A 1 81 ? -9.495 -2.506 -6.807 1.00 96.12 81 ALA A N 1
ATOM 614 C CA . ALA A 1 81 ? -9.349 -1.807 -8.083 1.00 96.12 81 ALA A CA 1
ATOM 615 C C . ALA A 1 81 ? -8.098 -0.912 -8.092 1.00 96.12 81 ALA A C 1
ATOM 617 O O . ALA A 1 81 ? -7.326 -0.923 -9.047 1.00 96.12 81 ALA A O 1
ATOM 618 N N . GLU A 1 82 ? -7.859 -0.182 -7.004 1.00 94.81 82 GLU A N 1
ATOM 619 C CA . GLU A 1 82 ? -6.671 0.653 -6.832 1.00 94.81 82 GLU A CA 1
ATOM 620 C C . GLU A 1 82 ? -5.374 -0.178 -6.814 1.00 94.81 82 GLU A C 1
ATOM 622 O O . GLU A 1 82 ? -4.394 0.207 -7.452 1.00 94.81 82 GLU A O 1
ATOM 627 N N . LEU A 1 83 ? -5.360 -1.345 -6.154 1.00 93.56 83 LEU A N 1
ATOM 628 C CA . LEU A 1 83 ? -4.231 -2.279 -6.225 1.00 93.56 83 LEU A CA 1
ATOM 629 C C . LEU A 1 83 ? -3.954 -2.676 -7.680 1.00 93.56 83 LEU A C 1
ATOM 631 O O . LEU A 1 83 ? -2.813 -2.579 -8.124 1.00 93.56 83 LEU A O 1
ATOM 635 N N . TYR A 1 84 ? -4.986 -3.059 -8.436 1.00 92.50 84 TYR A N 1
ATOM 636 C CA . TYR A 1 84 ? -4.845 -3.412 -9.849 1.00 92.50 84 TYR A CA 1
ATOM 637 C C . TYR A 1 84 ? -4.270 -2.259 -10.687 1.00 92.50 84 TYR A C 1
ATOM 639 O O . TYR A 1 84 ? -3.320 -2.466 -11.444 1.00 92.50 84 TYR A O 1
ATOM 647 N N . TYR A 1 85 ? -4.770 -1.031 -10.508 1.00 91.81 85 TYR A N 1
ATOM 648 C CA . TYR A 1 85 ? -4.235 0.138 -11.211 1.00 91.81 85 TYR A CA 1
ATOM 649 C C . TYR A 1 85 ? -2.764 0.405 -10.883 1.00 91.81 85 TYR A C 1
ATOM 651 O O . TYR A 1 85 ? -2.001 0.759 -11.782 1.00 91.81 85 TYR A O 1
ATOM 659 N N . ARG A 1 86 ? -2.331 0.190 -9.635 1.00 91.25 86 ARG A N 1
ATOM 660 C CA . ARG A 1 86 ? -0.914 0.318 -9.252 1.00 91.25 86 ARG A CA 1
ATOM 661 C C . ARG A 1 86 ? -0.042 -0.728 -9.930 1.00 91.2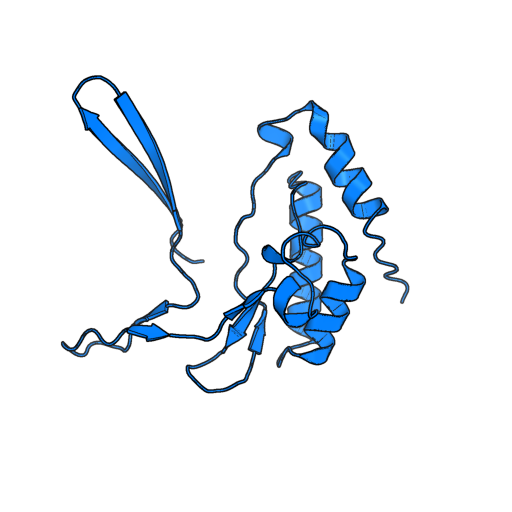5 86 ARG A C 1
ATOM 663 O O . ARG A 1 86 ? 1.035 -0.386 -10.405 1.00 91.25 86 ARG A O 1
ATOM 670 N N . LEU A 1 87 ? -0.504 -1.974 -10.020 1.00 88.50 87 LEU A N 1
ATOM 671 C CA . LEU A 1 87 ? 0.226 -3.030 -10.728 1.00 88.50 87 LEU A CA 1
ATOM 672 C C . LEU A 1 87 ? 0.362 -2.713 -12.216 1.00 88.50 87 LEU A C 1
ATOM 674 O O . LEU A 1 87 ? 1.455 -2.823 -12.768 1.00 88.50 87 LEU A O 1
ATOM 678 N N . LEU A 1 88 ? -0.721 -2.249 -12.842 1.00 87.94 88 LEU A N 1
ATOM 679 C CA . LEU A 1 88 ? -0.701 -1.821 -14.236 1.00 87.94 88 LEU A CA 1
ATOM 680 C C . LEU A 1 88 ? 0.245 -0.631 -14.447 1.00 87.94 88 LEU A C 1
ATOM 682 O O . LEU A 1 88 ? 1.027 -0.624 -15.395 1.00 87.94 88 LEU A O 1
ATOM 686 N N . PHE A 1 89 ? 0.215 0.355 -13.548 1.00 86.88 89 PHE A N 1
ATOM 687 C CA . PHE A 1 89 ? 1.125 1.495 -13.591 1.00 86.88 89 PHE A CA 1
ATOM 688 C C . PHE A 1 89 ? 2.588 1.057 -13.471 1.00 86.88 89 PHE A C 1
ATOM 690 O O . PHE A 1 89 ? 3.414 1.469 -14.284 1.00 86.88 89 PHE A O 1
ATOM 697 N N . CYS A 1 90 ? 2.916 0.196 -12.505 1.00 84.25 90 CYS A N 1
ATOM 698 C CA . CYS A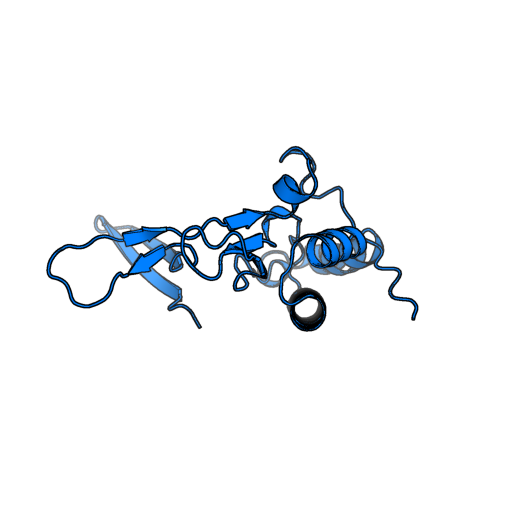 1 90 ? 4.271 -0.329 -12.331 1.00 84.25 90 CYS A CA 1
ATOM 699 C C . CYS A 1 90 ? 4.730 -1.128 -13.553 1.00 84.25 90 CYS A C 1
ATOM 701 O O . CYS A 1 90 ? 5.872 -0.983 -13.977 1.00 84.25 90 CYS A O 1
ATOM 703 N N . PHE A 1 91 ? 3.834 -1.900 -14.170 1.00 82.56 91 PHE A N 1
ATOM 704 C CA . PHE A 1 91 ? 4.133 -2.621 -15.402 1.00 82.56 91 PHE A CA 1
ATOM 705 C C . PHE A 1 91 ? 4.478 -1.671 -16.557 1.00 82.56 91 PHE A C 1
ATOM 707 O O . PHE A 1 91 ? 5.521 -1.821 -17.187 1.00 82.56 91 PHE A O 1
ATOM 714 N N . VAL A 1 92 ? 3.635 -0.663 -16.805 1.00 83.12 92 VAL A N 1
ATOM 715 C CA . VAL A 1 92 ? 3.828 0.297 -17.907 1.00 83.12 92 VAL A CA 1
ATOM 716 C C . VAL A 1 92 ? 5.065 1.172 -17.689 1.00 83.12 92 VAL A C 1
ATOM 718 O O . VAL A 1 92 ? 5.780 1.477 -18.640 1.00 83.12 92 VAL A O 1
ATOM 721 N N . THR A 1 93 ? 5.331 1.572 -16.446 1.00 79.69 93 THR A N 1
ATOM 722 C CA . THR A 1 93 ? 6.476 2.433 -16.102 1.00 79.69 93 THR A CA 1
ATOM 723 C C . THR A 1 93 ? 7.773 1.666 -15.872 1.00 79.69 93 THR A C 1
ATOM 725 O O . THR A 1 93 ? 8.831 2.282 -15.754 1.00 79.69 93 THR A O 1
ATOM 728 N N . GLY A 1 94 ? 7.717 0.333 -15.825 1.00 75.44 94 GLY A N 1
ATOM 729 C CA . GLY A 1 94 ? 8.895 -0.481 -15.575 1.00 75.44 94 GLY A CA 1
ATOM 730 C C . GLY A 1 94 ? 9.423 -0.372 -14.145 1.00 75.44 94 GLY A C 1
ATOM 731 O O . GLY A 1 94 ? 10.634 -0.378 -13.933 1.00 75.44 94 GLY A O 1
ATOM 732 N N . ASN A 1 95 ? 8.532 -0.228 -13.164 1.00 80.31 95 ASN A N 1
ATOM 733 C CA . ASN A 1 95 ? 8.899 -0.341 -11.758 1.00 80.31 95 ASN A CA 1
ATOM 734 C C . ASN A 1 95 ? 8.989 -1.827 -11.377 1.00 80.31 95 ASN A C 1
ATOM 736 O O . ASN A 1 95 ? 7.967 -2.477 -11.146 1.00 80.31 95 ASN A O 1
ATOM 740 N N . SER A 1 96 ? 10.213 -2.352 -11.340 1.00 71.94 96 SER A N 1
ATOM 741 C CA . SER A 1 96 ? 10.511 -3.749 -11.016 1.00 71.94 96 SER A CA 1
ATOM 742 C C . SER A 1 96 ? 10.713 -4.026 -9.522 1.00 71.94 96 SER A C 1
ATOM 744 O O . SER A 1 96 ? 10.874 -5.185 -9.179 1.00 71.94 96 SER A O 1
ATOM 746 N N . ASP A 1 97 ? 10.686 -3.033 -8.623 1.00 78.50 97 ASP A N 1
ATOM 747 C CA . ASP A 1 97 ? 10.948 -3.244 -7.181 1.00 78.50 97 ASP A CA 1
ATOM 748 C C . ASP A 1 97 ? 9.660 -3.232 -6.338 1.00 78.50 97 ASP A C 1
ATOM 750 O O . ASP A 1 97 ? 9.619 -2.787 -5.190 1.00 78.50 97 ASP A O 1
ATOM 754 N N . MET A 1 98 ? 8.548 -3.708 -6.909 1.00 78.94 98 MET A N 1
ATOM 755 C CA . MET A 1 98 ? 7.256 -3.654 -6.228 1.00 78.94 98 MET A CA 1
ATOM 756 C C . MET A 1 98 ? 7.041 -4.844 -5.291 1.00 78.94 98 MET A C 1
ATOM 758 O O . MET A 1 98 ? 6.614 -5.928 -5.705 1.00 78.94 98 MET A O 1
ATOM 762 N N . HIS A 1 99 ? 7.298 -4.634 -3.999 1.00 83.75 99 HIS A N 1
ATOM 763 C CA . HIS A 1 99 ? 7.212 -5.663 -2.960 1.00 83.75 99 HIS A CA 1
ATOM 764 C C . HIS A 1 99 ? 6.226 -5.315 -1.830 1.00 83.75 99 HIS A C 1
ATOM 766 O O . HIS A 1 99 ? 5.648 -4.230 -1.796 1.00 83.75 99 HIS A O 1
ATOM 772 N N . LEU A 1 100 ? 6.019 -6.230 -0.872 1.00 83.31 100 LEU A N 1
ATOM 773 C CA . LEU A 1 100 ? 4.978 -6.094 0.164 1.00 83.31 100 LEU A CA 1
ATOM 774 C C . LEU A 1 100 ? 5.064 -4.807 0.999 1.00 83.31 100 LEU A C 1
ATOM 776 O O . LEU A 1 100 ? 4.053 -4.352 1.521 1.00 83.31 100 LEU A O 1
ATOM 780 N N . LYS A 1 101 ? 6.249 -4.203 1.127 1.00 86.62 101 LYS A N 1
ATOM 781 C CA . LYS A 1 101 ? 6.420 -2.961 1.896 1.00 86.62 101 LYS A CA 1
ATOM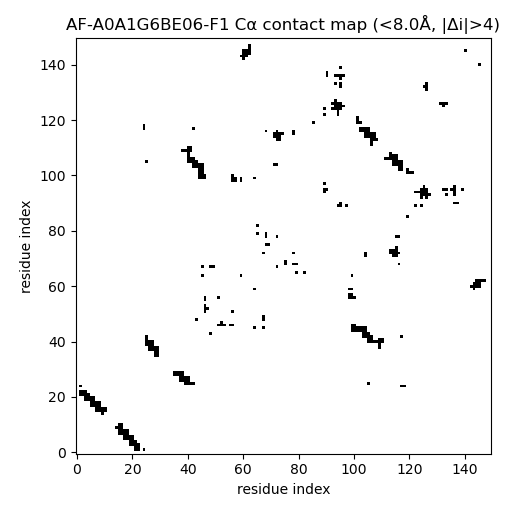 782 C C . LYS A 1 101 ? 5.988 -1.693 1.144 1.00 86.62 101 LYS A C 1
ATOM 784 O O . LYS A 1 101 ? 5.895 -0.639 1.766 1.00 86.62 101 LYS A O 1
ATOM 789 N N . ASN A 1 102 ? 5.701 -1.781 -0.157 1.00 89.19 102 ASN A N 1
ATOM 790 C CA . ASN A 1 102 ? 5.203 -0.664 -0.978 1.00 89.19 102 ASN A CA 1
ATOM 791 C C . ASN A 1 102 ? 3.677 -0.532 -0.915 1.00 89.19 102 ASN A C 1
ATOM 793 O O . ASN A 1 102 ? 3.101 0.410 -1.459 1.00 89.19 102 ASN A O 1
ATOM 797 N N . PHE A 1 103 ? 3.017 -1.477 -0.246 1.00 93.94 103 PHE A N 1
ATOM 798 C CA . PHE A 1 103 ? 1.588 -1.451 -0.001 1.00 93.94 103 PHE A CA 1
ATOM 799 C C . PHE A 1 103 ? 1.338 -1.391 1.498 1.00 93.94 103 PHE A C 1
ATOM 801 O O . PHE A 1 103 ? 1.873 -2.194 2.262 1.00 93.94 103 PHE A O 1
ATOM 808 N N . SER A 1 104 ? 0.474 -0.468 1.902 1.00 96.50 104 SER A N 1
ATOM 809 C CA . SER A 1 104 ? 0.049 -0.319 3.285 1.00 96.50 104 SER A CA 1
ATOM 810 C C . SER A 1 104 ? -1.437 -0.047 3.372 1.00 96.50 104 SER A C 1
ATOM 812 O O . SER A 1 104 ? -2.036 0.531 2.464 1.00 96.50 104 SER A O 1
ATOM 814 N N . LEU A 1 105 ? -2.017 -0.414 4.509 1.00 97.31 105 LEU A N 1
ATOM 815 C CA . LEU A 1 105 ? -3.310 0.107 4.917 1.00 97.31 105 LEU A CA 1
ATOM 816 C C . LEU A 1 105 ? -3.111 1.200 5.967 1.00 97.31 105 LEU A C 1
ATOM 818 O O . LEU A 1 105 ? -2.259 1.075 6.842 1.00 97.31 105 LEU A O 1
ATOM 822 N N . ILE A 1 106 ? -3.902 2.264 5.877 1.00 96.81 106 ILE A N 1
ATOM 823 C CA . ILE A 1 106 ? -3.872 3.424 6.770 1.00 96.81 106 ILE A CA 1
ATOM 824 C C . ILE A 1 106 ? -5.250 3.643 7.399 1.00 96.81 106 ILE A C 1
ATOM 826 O O . ILE A 1 106 ? -6.278 3.444 6.747 1.00 96.81 106 ILE A O 1
ATOM 830 N N . GLU A 1 107 ? -5.276 4.039 8.670 1.00 96.12 107 GLU A N 1
ATOM 831 C CA . GLU A 1 107 ? -6.509 4.437 9.351 1.00 96.12 107 GLU A CA 1
ATOM 832 C C . GLU A 1 107 ? -7.136 5.674 8.706 1.00 96.12 107 GLU A C 1
ATOM 834 O O . GLU A 1 107 ? -6.445 6.610 8.303 1.00 96.12 107 GLU A O 1
ATOM 839 N N . ASP A 1 108 ? -8.467 5.719 8.663 1.00 92.00 108 ASP A N 1
ATOM 840 C CA . ASP A 1 108 ? -9.179 6.884 8.135 1.00 92.00 108 ASP A CA 1
ATOM 841 C C . ASP A 1 108 ? -9.196 8.083 9.091 1.00 92.00 108 ASP A C 1
ATOM 843 O O . ASP A 1 108 ? -9.233 9.236 8.655 1.00 92.00 108 ASP A O 1
ATOM 847 N N . LYS A 1 109 ? -9.166 7.806 10.394 1.00 92.00 109 LYS A N 1
ATOM 848 C CA . LYS A 1 109 ? -9.092 8.767 11.494 1.00 92.00 109 LYS A CA 1
ATOM 849 C C . LYS A 1 109 ? -8.297 8.154 12.648 1.00 92.00 109 LYS A C 1
ATOM 851 O O . LYS A 1 109 ? -8.381 6.933 12.829 1.00 92.00 109 LYS A O 1
ATOM 856 N N . PRO A 1 110 ? -7.606 8.972 13.465 1.00 91.44 110 PRO A N 1
ATOM 857 C CA . PRO A 1 110 ? -6.826 8.470 14.593 1.00 91.44 110 PRO A CA 1
ATOM 858 C C . PRO A 1 110 ? -7.677 7.603 15.525 1.00 91.44 110 PRO A C 1
ATOM 860 O O . PRO A 1 110 ? -8.711 8.055 16.019 1.00 91.44 110 PRO A O 1
ATOM 863 N N . GLY A 1 111 ? -7.262 6.352 15.739 1.00 90.81 111 GLY A N 1
ATOM 864 C CA . GLY A 1 111 ? -7.921 5.431 16.670 1.00 90.81 111 GLY A CA 1
ATOM 865 C C . GLY A 1 111 ? -9.232 4.824 16.159 1.00 90.81 111 GLY A C 1
ATOM 866 O O . GLY A 1 111 ? -9.893 4.095 16.892 1.00 90.81 111 GLY A O 1
ATOM 867 N N . SER A 1 112 ? -9.613 5.081 14.904 1.00 94.00 112 SER A N 1
ATOM 868 C CA . SER A 1 112 ? -10.828 4.516 14.298 1.00 94.00 112 SER A CA 1
ATOM 869 C C . SER A 1 112 ? -10.778 2.998 14.130 1.00 94.00 112 SER A C 1
ATOM 871 O O . SER A 1 112 ? -11.833 2.365 14.055 1.00 94.00 112 SER A O 1
ATOM 873 N N . ARG A 1 113 ? -9.569 2.426 14.000 1.00 93.88 113 ARG A N 1
ATOM 874 C CA . ARG A 1 113 ? -9.326 1.033 13.592 1.00 93.88 113 ARG A CA 1
ATOM 875 C C . ARG A 1 113 ? -9.989 0.657 12.258 1.00 93.88 113 ARG A C 1
ATOM 877 O O . ARG A 1 113 ? -10.163 -0.524 11.969 1.00 93.88 113 ARG A O 1
ATOM 884 N N . LYS A 1 114 ? -10.363 1.649 11.441 1.00 96.25 114 LYS A N 1
ATOM 885 C CA . LYS A 1 114 ? -10.935 1.463 10.104 1.00 96.25 114 LYS A CA 1
ATOM 886 C C . LYS A 1 114 ? -9.872 1.779 9.070 1.00 96.25 114 LYS A C 1
ATOM 888 O O . LYS A 1 114 ? -9.504 2.937 8.886 1.00 96.25 114 LYS A O 1
ATOM 893 N N . PHE A 1 115 ? -9.411 0.743 8.388 1.00 97.12 115 PHE A N 1
ATOM 894 C CA . PHE A 1 115 ? -8.271 0.818 7.490 1.00 97.12 115 PHE A CA 1
ATOM 895 C C . PHE A 1 115 ? -8.709 0.837 6.029 1.00 97.12 115 PHE A C 1
ATOM 897 O O . PHE A 1 115 ? -9.665 0.165 5.661 1.00 97.12 115 PHE A O 1
ATOM 904 N N . GLY A 1 116 ? -8.015 1.599 5.195 1.00 96.88 116 GLY A N 1
ATOM 905 C CA . GLY A 1 116 ? -8.128 1.540 3.737 1.00 96.88 116 GLY A CA 1
ATOM 906 C C . GLY A 1 116 ? -6.746 1.608 3.103 1.00 96.88 116 GLY A C 1
ATOM 907 O O . GLY A 1 116 ? -5.768 1.910 3.788 1.00 96.88 116 GLY A O 1
ATOM 908 N N . LEU A 1 117 ? -6.649 1.315 1.811 1.00 96.75 117 LEU A N 1
ATOM 909 C CA . LEU A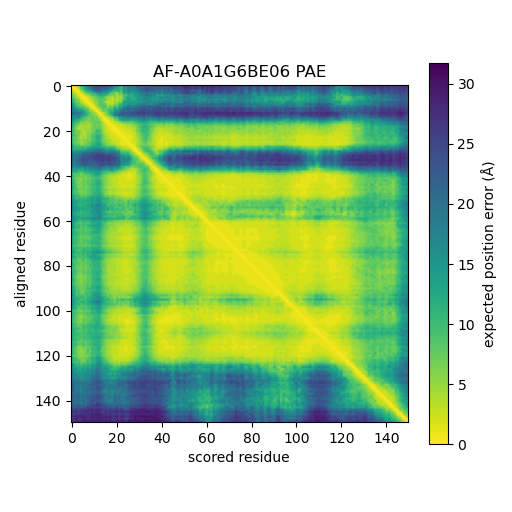 1 117 ? -5.380 1.350 1.097 1.00 96.75 117 LEU A CA 1
ATOM 910 C C . LEU A 1 117 ? -4.775 2.757 1.163 1.00 96.75 117 LEU A C 1
ATOM 912 O O . LEU A 1 117 ? -5.431 3.758 0.866 1.00 96.75 117 LEU A O 1
ATOM 916 N N . SER A 1 118 ? -3.515 2.846 1.589 1.00 95.50 118 SER A N 1
ATOM 917 C CA . SER A 1 118 ? -2.811 4.123 1.681 1.00 95.50 118 SER A CA 1
ATOM 918 C C . SER A 1 118 ? -2.617 4.734 0.293 1.00 95.50 118 SER A C 1
ATOM 920 O O . SER A 1 118 ? -2.610 3.997 -0.699 1.00 95.50 118 SER A O 1
ATOM 922 N N . PRO A 1 119 ? -2.361 6.052 0.186 1.00 93.06 119 PRO A N 1
ATOM 923 C CA . PRO A 1 119 ? -1.811 6.623 -1.040 1.00 93.06 119 PRO A CA 1
ATOM 924 C C . PRO A 1 119 ? -0.584 5.829 -1.505 1.00 93.06 119 PRO A C 1
ATOM 926 O O . PRO A 1 119 ? 0.156 5.308 -0.667 1.00 93.06 119 PRO A O 1
ATOM 929 N N . ALA A 1 120 ? -0.383 5.719 -2.818 1.00 91.69 120 ALA A N 1
ATOM 930 C CA . ALA A 1 120 ? 0.805 5.073 -3.362 1.00 91.69 120 ALA A CA 1
ATOM 931 C C . ALA A 1 120 ? 2.067 5.882 -3.014 1.00 91.69 120 ALA A C 1
ATOM 933 O O . ALA A 1 120 ? 2.044 7.116 -3.005 1.00 91.69 120 ALA A O 1
ATOM 934 N N . TYR A 1 121 ? 3.157 5.180 -2.727 1.00 89.31 121 TYR A N 1
ATOM 935 C CA . TYR A 1 121 ? 4.474 5.738 -2.438 1.00 89.31 121 TYR A CA 1
ATOM 936 C C . TYR A 1 121 ? 5.542 4.795 -2.995 1.00 89.31 121 TYR A C 1
ATOM 938 O O . TYR A 1 121 ? 5.239 3.647 -3.316 1.00 89.31 121 TYR A O 1
ATOM 946 N N . ASP A 1 122 ? 6.776 5.290 -3.107 1.00 84.38 122 ASP A N 1
ATOM 947 C CA . ASP A 1 122 ? 7.920 4.500 -3.584 1.00 84.38 122 ASP A CA 1
ATOM 948 C C . ASP A 1 122 ? 7.667 3.872 -4.972 1.00 84.38 122 ASP A C 1
ATOM 950 O O . ASP A 1 122 ? 7.842 2.678 -5.216 1.00 84.38 122 ASP A O 1
ATOM 954 N N . LEU A 1 123 ? 7.154 4.712 -5.879 1.00 81.94 123 LEU A N 1
ATOM 955 C CA . LEU A 1 123 ? 6.939 4.399 -7.288 1.00 81.94 123 LEU A CA 1
ATOM 956 C C . LEU A 1 123 ? 8.111 4.964 -8.092 1.00 81.94 123 LEU A C 1
ATOM 958 O O . LEU A 1 123 ? 8.097 6.137 -8.467 1.00 81.94 123 LEU A O 1
ATOM 962 N N . LEU A 1 124 ? 9.129 4.142 -8.328 1.00 75.94 124 LEU A N 1
ATOM 963 C CA . LEU A 1 124 ? 10.334 4.537 -9.052 1.00 75.94 124 LEU A CA 1
ATOM 964 C C . LEU A 1 124 ? 10.391 3.819 -10.408 1.00 75.94 124 LEU A C 1
ATOM 966 O O . LEU A 1 124 ? 10.214 2.602 -10.454 1.00 75.94 124 LEU A O 1
ATOM 970 N N . PRO A 1 125 ? 10.639 4.526 -11.525 1.00 68.38 125 PRO A N 1
ATOM 971 C CA . PRO A 1 125 ? 10.814 3.894 -12.828 1.00 68.38 125 PRO A CA 1
ATOM 972 C C . PRO A 1 125 ? 12.213 3.265 -12.911 1.00 68.38 125 PRO A C 1
ATOM 974 O O . PRO A 1 125 ? 13.135 3.826 -13.504 1.00 68.38 125 PRO A O 1
ATOM 977 N N . VAL A 1 126 ? 12.382 2.100 -12.280 1.00 65.12 126 VAL A N 1
ATOM 978 C CA . VAL A 1 126 ? 13.673 1.395 -12.157 1.00 65.12 126 VAL A CA 1
ATOM 979 C C . VAL A 1 126 ? 14.300 1.121 -13.530 1.00 65.12 126 VAL A C 1
ATOM 981 O O . VAL A 1 126 ? 15.505 1.301 -13.705 1.00 65.12 126 VAL A O 1
ATOM 984 N N . ASN A 1 127 ? 13.483 0.811 -14.540 1.00 62.56 127 ASN A N 1
ATOM 985 C CA . ASN A 1 127 ? 13.950 0.537 -15.903 1.00 62.56 127 ASN A CA 1
ATOM 986 C C . ASN A 1 127 ? 14.623 1.732 -16.607 1.00 62.56 127 ASN A C 1
ATOM 988 O O . ASN A 1 127 ? 15.388 1.523 -17.544 1.00 62.56 127 ASN A O 1
ATOM 992 N N . VAL A 1 128 ? 14.361 2.977 -16.188 1.00 59.19 128 VAL A N 1
ATOM 993 C CA . VAL A 1 128 ? 15.033 4.164 -16.760 1.00 59.19 128 VAL A CA 1
ATOM 994 C C . VAL A 1 128 ? 16.482 4.257 -16.277 1.00 59.19 128 VAL A C 1
ATOM 996 O O . VAL A 1 128 ? 17.346 4.755 -16.993 1.00 59.19 128 VAL A O 1
ATOM 999 N N . ILE A 1 129 ? 16.749 3.760 -15.069 1.00 59.25 129 ILE A N 1
ATOM 1000 C CA . ILE A 1 129 ? 18.066 3.807 -14.426 1.00 59.25 129 ILE A CA 1
ATOM 1001 C C . ILE A 1 129 ? 18.871 2.540 -14.759 1.00 59.25 129 ILE A C 1
ATOM 1003 O O . ILE A 1 129 ? 20.093 2.602 -14.877 1.00 59.25 129 ILE A O 1
ATOM 1007 N N . LEU A 1 130 ? 18.194 1.402 -14.953 1.00 60.69 130 LEU A N 1
ATOM 1008 C CA . LEU A 1 130 ? 18.796 0.099 -15.248 1.00 60.69 130 LEU A CA 1
ATOM 1009 C C . LEU A 1 130 ? 18.141 -0.527 -16.498 1.00 60.69 130 LEU A C 1
ATOM 1011 O O . LEU A 1 130 ? 17.181 -1.290 -16.374 1.00 60.69 130 LEU A O 1
ATOM 1015 N N . PRO A 1 131 ? 18.652 -0.242 -17.711 1.00 58.22 131 PRO A N 1
ATOM 1016 C CA . PRO A 1 131 ? 18.046 -0.699 -18.967 1.00 58.22 131 PRO A CA 1
ATOM 1017 C C . PRO A 1 131 ? 17.967 -2.228 -19.105 1.00 58.22 131 PRO A C 1
ATOM 1019 O O . PRO A 1 131 ? 17.031 -2.753 -19.710 1.00 58.22 131 PRO A O 1
ATOM 1022 N N . ASP A 1 132 ? 18.918 -2.952 -18.505 1.00 60.06 132 ASP A N 1
ATOM 1023 C CA . ASP A 1 132 ? 18.966 -4.420 -18.527 1.00 60.06 132 ASP A CA 1
ATOM 1024 C C . ASP A 1 132 ? 17.869 -5.078 -17.664 1.00 60.06 132 ASP A C 1
ATOM 102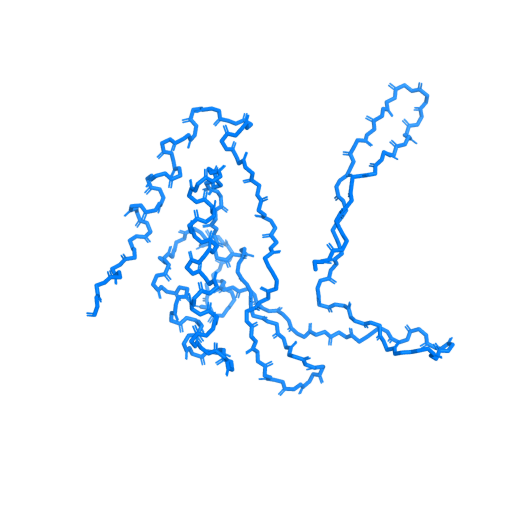6 O O . ASP A 1 132 ? 17.597 -6.274 -17.808 1.00 60.06 132 ASP A O 1
ATOM 1030 N N . ASP A 1 133 ? 17.191 -4.305 -16.805 1.00 59.06 133 ASP A N 1
ATOM 1031 C CA . ASP A 1 133 ? 16.188 -4.802 -15.855 1.00 59.06 133 ASP A CA 1
ATOM 1032 C C . ASP A 1 133 ? 14.756 -4.854 -16.399 1.00 59.06 133 ASP A C 1
ATOM 1034 O O . ASP A 1 133 ? 13.855 -5.354 -15.721 1.00 59.06 133 ASP A O 1
ATOM 1038 N N . TYR A 1 134 ? 14.542 -4.473 -17.664 1.00 54.75 134 TYR A N 1
ATOM 1039 C CA . TYR A 1 134 ? 13.229 -4.579 -18.314 1.00 54.75 134 TYR A CA 1
ATOM 1040 C C . TYR A 1 134 ? 12.647 -5.999 -18.241 1.00 54.75 134 TYR A C 1
ATOM 1042 O O . TYR A 1 134 ? 11.451 -6.190 -18.011 1.00 54.75 134 TYR A O 1
ATOM 1050 N N . LYS A 1 135 ? 13.507 -7.018 -18.374 1.00 53.66 135 LYS A N 1
ATOM 1051 C CA . LYS A 1 135 ? 13.097 -8.422 -18.240 1.00 53.66 135 LYS A CA 1
ATOM 1052 C C . LYS A 1 135 ? 12.654 -8.762 -16.817 1.00 53.66 135 LYS A C 1
ATOM 1054 O O . LYS A 1 135 ? 11.749 -9.574 -16.675 1.00 53.66 135 LYS A O 1
ATOM 1059 N N . LYS A 1 136 ? 13.224 -8.141 -15.776 1.00 56.62 136 LYS A N 1
ATOM 1060 C CA . LYS A 1 136 ? 12.845 -8.423 -14.383 1.00 56.62 136 LYS A CA 1
ATOM 1061 C C . LYS A 1 136 ? 11.445 -7.933 -14.048 1.00 56.62 136 LYS A C 1
ATOM 1063 O O . LYS A 1 136 ? 10.730 -8.674 -13.398 1.00 56.62 136 LYS A O 1
ATOM 1068 N N . ALA A 1 137 ? 11.011 -6.765 -14.531 1.00 57.19 137 ALA A N 1
ATOM 1069 C CA . ALA A 1 137 ? 9.638 -6.295 -14.296 1.00 57.19 137 ALA A CA 1
ATOM 1070 C C . ALA A 1 137 ? 8.588 -7.290 -14.834 1.00 57.19 137 ALA A C 1
ATOM 1072 O O . ALA A 1 137 ? 7.613 -7.617 -14.158 1.00 57.19 137 ALA A O 1
ATOM 1073 N N . LEU A 1 138 ? 8.820 -7.810 -16.045 1.00 54.44 138 LEU A N 1
ATOM 1074 C CA . LEU A 1 138 ? 7.963 -8.817 -16.667 1.00 54.44 138 LEU A CA 1
ATOM 1075 C C . LEU A 1 138 ? 8.045 -10.162 -15.927 1.00 54.44 138 LEU A C 1
ATOM 1077 O O . LEU A 1 138 ? 7.014 -10.768 -15.643 1.00 54.44 138 LEU A O 1
ATOM 1081 N N . THR A 1 139 ? 9.253 -10.609 -15.579 1.00 55.22 139 THR A N 1
ATOM 1082 C CA . THR A 1 139 ? 9.468 -11.852 -14.830 1.00 55.22 139 THR A CA 1
ATOM 1083 C C . THR A 1 139 ? 8.865 -11.783 -13.432 1.00 55.22 139 THR A C 1
ATOM 1085 O O . THR A 1 139 ? 8.220 -12.738 -13.035 1.00 55.22 139 THR A O 1
ATOM 1088 N N . GLU A 1 140 ? 8.960 -10.666 -12.710 1.00 63.19 140 GLU A N 1
ATOM 1089 C CA . GLU A 1 140 ? 8.343 -10.517 -11.390 1.00 63.19 140 GLU A CA 1
ATOM 1090 C C . GLU A 1 140 ? 6.818 -10.592 -11.450 1.00 63.19 140 GLU A C 1
ATOM 1092 O O . GLU A 1 140 ? 6.212 -11.216 -10.585 1.00 63.19 140 GLU A O 1
ATOM 1097 N N . LEU A 1 141 ? 6.182 -10.005 -12.467 1.00 59.41 141 LEU A N 1
ATOM 1098 C CA . LEU A 1 141 ? 4.736 -10.138 -12.670 1.00 59.41 141 LEU A CA 1
ATOM 1099 C C . LEU A 1 141 ? 4.325 -11.586 -12.967 1.00 59.41 141 LEU A C 1
ATOM 1101 O O . LEU A 1 141 ? 3.278 -12.042 -12.505 1.00 59.41 141 LEU A O 1
ATOM 1105 N N . ILE A 1 142 ? 5.160 -12.311 -13.714 1.00 53.84 142 ILE A N 1
ATOM 1106 C CA . ILE A 1 142 ? 4.939 -13.718 -14.066 1.00 53.84 142 ILE A CA 1
ATOM 1107 C C . ILE A 1 142 ? 5.230 -14.651 -12.875 1.00 53.84 142 ILE A C 1
ATOM 1109 O O . ILE A 1 142 ? 4.485 -15.605 -12.651 1.00 53.84 142 ILE A O 1
ATOM 1113 N N . GLU A 1 143 ? 6.279 -14.386 -12.095 1.00 57.12 143 GLU A N 1
ATOM 1114 C CA . GLU A 1 143 ? 6.693 -15.159 -10.917 1.00 57.12 143 GLU A CA 1
ATOM 1115 C C . GLU A 1 143 ? 5.770 -14.900 -9.721 1.00 57.12 143 GLU A C 1
ATOM 1117 O O . GLU A 1 143 ? 5.364 -15.841 -9.038 1.00 57.12 143 GLU A O 1
ATOM 1122 N N . LYS A 1 144 ? 5.339 -13.649 -9.505 1.00 58.12 144 LYS A N 1
ATOM 1123 C CA . LYS A 1 144 ? 4.330 -13.263 -8.501 1.00 58.12 144 LYS A CA 1
ATOM 1124 C C . LYS A 1 144 ? 2.907 -13.514 -9.007 1.00 58.12 144 LYS A C 1
ATOM 1126 O O . LYS A 1 144 ? 2.029 -12.679 -8.768 1.00 58.12 144 LYS A O 1
ATOM 1131 N N . ARG A 1 145 ? 2.691 -14.658 -9.680 1.00 46.16 145 ARG A N 1
ATOM 1132 C CA . ARG A 1 145 ? 1.428 -15.093 -10.302 1.00 46.16 145 ARG A CA 1
ATOM 1133 C C . ARG A 1 145 ? 0.211 -14.509 -9.589 1.00 46.16 145 ARG A C 1
ATOM 1135 O O . ARG A 1 145 ? -0.078 -14.835 -8.437 1.00 46.16 145 ARG A O 1
ATOM 1142 N N . CYS A 1 146 ? -0.507 -13.660 -10.308 1.00 41.34 146 CYS A N 1
ATOM 1143 C CA . CYS A 1 146 ? -1.881 -13.322 -10.002 1.00 41.34 146 CYS A CA 1
ATOM 1144 C C . CYS A 1 146 ? -2.725 -14.263 -10.866 1.00 41.34 146 CYS A C 1
ATOM 1146 O O . CYS A 1 146 ? -2.891 -14.012 -12.057 1.00 41.34 146 CYS A O 1
ATOM 1148 N N . GLU A 1 147 ? -3.232 -15.364 -10.306 1.00 31.64 147 GLU A N 1
ATOM 1149 C CA . GLU A 1 147 ? -4.380 -16.046 -10.913 1.00 31.64 147 GLU A CA 1
ATOM 1150 C C . GLU A 1 147 ? -5.599 -15.139 -10.703 1.00 31.64 147 GLU A C 1
ATOM 1152 O O . GLU A 1 147 ? -6.425 -15.347 -9.824 1.00 31.64 147 GLU A O 1
ATOM 1157 N N . ILE A 1 148 ? -5.665 -14.052 -11.477 1.00 35.50 148 ILE A N 1
ATOM 1158 C CA . ILE A 1 148 ? -6.908 -13.324 -11.714 1.00 35.50 148 ILE A CA 1
ATOM 1159 C C . ILE A 1 148 ? -7.597 -14.099 -12.831 1.00 35.50 148 ILE A C 1
ATOM 1161 O O . ILE A 1 148 ? -7.497 -13.759 -14.007 1.00 35.50 148 ILE A O 1
ATOM 1165 N N . LEU A 1 149 ? -8.228 -15.205 -12.462 1.00 25.38 149 LEU A N 1
ATOM 1166 C CA . LEU A 1 149 ? -9.290 -15.794 -13.257 1.00 25.38 149 LEU A CA 1
ATOM 1167 C C . LEU A 1 149 ? -10.584 -15.572 -12.479 1.00 25.38 149 LEU A C 1
ATOM 1169 O O . LEU A 1 149 ? -10.621 -15.762 -11.265 1.00 25.38 149 LEU A O 1
ATOM 1173 N N . CYS A 1 150 ? -11.556 -15.049 -13.221 1.00 32.09 150 CYS A N 1
ATOM 1174 C CA . CYS A 1 150 ? -12.908 -14.659 -12.841 1.00 32.09 150 CYS A CA 1
ATOM 1175 C C . CYS A 1 150 ? -13.596 -15.563 -11.815 1.00 32.09 150 CYS A C 1
ATOM 1177 O O . CYS A 1 150 ? -13.460 -16.801 -11.927 1.00 32.09 150 CYS A O 1
#

Nearest PDB structures (foldseek):
  7vkb-assembly1_A  TM=8.906E-01  e=1.764E-08  Legionella pneumophila subsp. pneumophila str. Philadelphia 1
  7wcf-assembly1_A  TM=8.788E-01  e=2.134E-07  Legionella pneumophila subsp. pneumophila str. Philadelphia 1
  7vkc-assembly1_A  TM=8.569E-01  e=3.047E-07  Legionella pneumophila subsp. pneumophila str. Philadelphia 1
  3tpt-assembly1_A  TM=8.442E-01  e=1.444E-05  Escherichia coli
  7ab4-assembly1_C  TM=8.033E-01  e=2.945E-05  Escherichia coli O127:H6 str. E2348/69